Protein AF-A0A2D4KLF6-F1 (afdb_monomer)

Mean predicted aligned error: 5.54 Å

pLDDT: mean 90.22, std 10.59, range [41.59, 98.69]

Nearest PDB structures (foldseek):
  7g80-assembly1_B  TM=9.624E-01  e=1.790E-11  Homo sapiens
  4d0n-assembly1_B  TM=9.812E-01  e=2.988E-11  Homo sapiens
  7g8n-assembly1_B  TM=9.588E-01  e=1.700E-11  Homo sapiens
  4d0o-assembly2_B  TM=9.268E-01  e=1.806E-09  Homo sapiens
  4d0o-assembly1_A  TM=9.300E-01  e=4.784E-09  Homo sapiens

Foldseek 3Di:
DPDPLVVVVVVLVVVLVVLCVVLVDQFLCRQADVVLSVVDDPVQRVVRRVLSVVLNVLSVVLNVLCCLVSPVLVCCCPVVVDDPVLSCLLAPLSVVVNVLSVVLSVVSVVLQVVQDDVPDPGDGGNPDDVVSVCVCCDDPNVVSVCVSVVVRVVSNVVNVVD

Radius of gyration: 19.06 Å; Cα contacts (8 Å, |Δi|>4): 125; chains: 1; bounding box: 41×41×51 Å

Sequence (162 aa):
TLPIPDVQFASLRNELETDAREFAAQSWSLAVEQSYVKQQERDVIKRQDVIYELMRTEMRHVRTLKIMLKVYSQAMREELQFSNSDIHRLFPCVDDLLELHRAFLFQLKERRKESLEEGSECNYIIQNIGDVLVQQFSGKTGNKMKEKYGIYCSSHSDAVSY

Secondary structure (DSSP, 8-state):
---HHHHHHHHHHHHHHHHHHHT-SSSHHHHS-HHHHTTS-HHHHHHHHHHHHHHHHHHHHHHHHHHIIIIIHHHHHHTS---HHHHHHHSTTHHHHHHHHHHHHHHHHHHHHHTBPTT-SS-B-----HHHHHHHHSHHHHHHHHHHHHHHHHTHHHHHT-

InterPro domains:
  IPR000219 Dbl homology domain [PF00621] (50-161)
  IPR000219 Dbl homology domain [PS50010] (46-162)
  IPR035899 Dbl homology (DH) domain superfamily [G3DSA:1.20.900.10] (19-162)
  IPR035899 Dbl homology (DH) domain superfamily [SSF48065] (26-161)
  IPR051632 Rho guanine nucleotide exchange factor [PTHR13944] (7-162)

Structure (mmCIF, N/CA/C/O backbone):
data_AF-A0A2D4KLF6-F1
#
_entry.id   AF-A0A2D4KLF6-F1
#
loop_
_atom_site.group_PDB
_atom_site.id
_atom_site.type_symbol
_atom_site.label_atom_id
_atom_site.label_alt_id
_atom_site.label_comp_id
_atom_site.label_asym_id
_atom_site.label_entity_id
_atom_site.label_seq_id
_atom_site.pdbx_PDB_ins_code
_atom_site.Cartn_x
_atom_site.Cartn_y
_atom_site.Cartn_z
_atom_site.occupancy
_atom_site.B_iso_or_equiv
_atom_site.auth_seq_id
_atom_site.auth_comp_id
_atom_site.auth_asym_id
_atom_site.auth_atom_id
_atom_site.pdbx_PDB_model_num
ATOM 1 N N . THR A 1 1 ? 25.866 26.674 -11.882 1.00 41.59 1 THR A N 1
ATOM 2 C CA . THR A 1 1 ? 24.455 26.356 -11.588 1.00 41.59 1 THR A CA 1
ATOM 3 C C . THR A 1 1 ? 24.455 25.065 -10.802 1.00 41.59 1 THR A C 1
ATOM 5 O O . THR A 1 1 ? 24.997 24.100 -11.324 1.00 41.59 1 THR A O 1
ATOM 8 N N . LEU A 1 2 ? 24.019 25.059 -9.535 1.00 43.91 2 LEU A N 1
ATOM 9 C CA . LEU A 1 2 ? 23.959 23.818 -8.742 1.00 43.91 2 LEU A CA 1
ATOM 10 C C . LEU A 1 2 ? 23.066 22.787 -9.457 1.00 43.91 2 LEU A C 1
ATOM 12 O O . LEU A 1 2 ? 22.093 23.190 -10.102 1.00 43.91 2 LEU A O 1
ATOM 16 N N . PRO A 1 3 ? 23.422 21.496 -9.421 1.00 50.53 3 PRO A N 1
ATOM 17 C CA . PRO A 1 3 ? 22.896 20.520 -10.353 1.00 50.53 3 PRO A CA 1
ATOM 18 C C . PRO A 1 3 ? 21.465 20.146 -9.931 1.00 50.53 3 PRO A C 1
ATOM 20 O O . PRO A 1 3 ? 21.184 19.798 -8.789 1.00 50.53 3 PRO A O 1
ATOM 23 N N . ILE A 1 4 ? 20.542 20.221 -10.887 1.00 54.72 4 ILE A N 1
ATOM 24 C CA . ILE A 1 4 ? 19.117 19.868 -10.766 1.00 54.72 4 ILE A CA 1
ATOM 25 C C . ILE A 1 4 ? 18.847 18.464 -10.145 1.00 54.72 4 ILE A C 1
ATOM 27 O O . ILE A 1 4 ? 17.826 18.338 -9.460 1.00 54.72 4 ILE A O 1
ATOM 31 N N . PRO A 1 5 ? 19.718 17.435 -10.289 1.00 56.72 5 PRO A N 1
ATO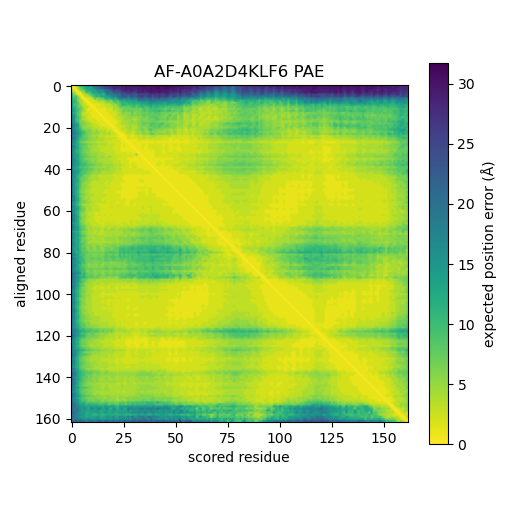M 32 C CA . PRO A 1 5 ? 19.560 16.139 -9.623 1.00 56.72 5 PRO A CA 1
ATOM 33 C C . PRO A 1 5 ? 19.421 16.235 -8.099 1.00 56.72 5 PRO A C 1
ATOM 35 O O . PRO A 1 5 ? 18.529 15.604 -7.534 1.00 56.72 5 PRO A O 1
ATOM 38 N N . ASP A 1 6 ? 20.210 17.078 -7.424 1.00 62.09 6 ASP A N 1
ATOM 39 C CA . ASP A 1 6 ? 20.243 17.136 -5.952 1.00 62.09 6 ASP A CA 1
ATOM 40 C C . ASP A 1 6 ? 18.889 17.535 -5.349 1.00 62.09 6 ASP A C 1
ATOM 42 O O . ASP A 1 6 ? 18.474 17.013 -4.313 1.00 62.09 6 ASP A O 1
ATOM 46 N N . VAL A 1 7 ? 18.154 18.422 -6.027 1.00 67.44 7 VAL A N 1
ATOM 47 C CA . VAL A 1 7 ? 16.828 18.881 -5.587 1.00 67.44 7 VAL A CA 1
ATOM 48 C C . VAL A 1 7 ? 15.775 17.783 -5.763 1.00 67.44 7 VAL A C 1
ATOM 50 O O . VAL A 1 7 ? 14.929 17.590 -4.886 1.00 67.44 7 VAL A O 1
ATOM 53 N N . GLN A 1 8 ? 15.831 17.029 -6.865 1.00 69.31 8 GLN A N 1
ATOM 54 C CA . GLN A 1 8 ? 14.907 15.919 -7.118 1.00 69.31 8 GLN A CA 1
ATOM 55 C C . GLN A 1 8 ? 15.157 14.748 -6.160 1.00 69.31 8 GLN A C 1
ATOM 57 O O . GLN A 1 8 ? 14.204 14.206 -5.592 1.00 69.31 8 GLN A O 1
ATOM 62 N N . PHE A 1 9 ? 16.423 14.414 -5.897 1.00 76.00 9 PHE A N 1
ATOM 63 C CA . PHE A 1 9 ? 16.795 13.405 -4.905 1.00 76.00 9 PHE A CA 1
ATOM 64 C C . PHE A 1 9 ? 16.431 13.830 -3.480 1.00 76.00 9 PHE A C 1
ATOM 66 O O . PHE A 1 9 ? 15.945 13.003 -2.706 1.00 76.00 9 PHE A O 1
ATOM 73 N N . ALA A 1 10 ? 16.600 15.107 -3.125 1.00 79.62 10 ALA A N 1
ATOM 74 C CA . ALA A 1 10 ? 16.168 15.631 -1.830 1.00 79.62 10 ALA A CA 1
ATOM 75 C C . ALA A 1 10 ? 14.640 15.563 -1.663 1.00 79.62 10 ALA A C 1
ATOM 77 O O . ALA A 1 10 ? 14.152 15.140 -0.614 1.00 79.62 10 ALA A O 1
ATOM 78 N N . SER A 1 11 ? 13.882 15.913 -2.707 1.00 83.19 11 SER A N 1
ATOM 79 C CA . SER A 1 11 ? 12.419 15.798 -2.711 1.00 83.19 11 SER A CA 1
ATOM 80 C C . SER A 1 11 ? 11.963 14.345 -2.552 1.00 83.19 11 SER A C 1
ATOM 82 O O . SER A 1 11 ? 11.122 14.058 -1.700 1.00 83.19 11 SER A O 1
ATOM 84 N N . LEU A 1 12 ? 12.571 13.413 -3.294 1.00 84.00 12 LEU A N 1
ATOM 85 C CA . LEU A 1 12 ? 12.290 11.985 -3.163 1.00 84.00 12 LEU A CA 1
ATOM 86 C C . LEU A 1 12 ? 12.637 11.458 -1.770 1.00 84.00 12 LEU A C 1
ATOM 88 O O . LEU A 1 12 ? 11.859 10.711 -1.185 1.00 84.00 12 LEU A O 1
ATOM 92 N N . ARG A 1 13 ? 13.793 11.841 -1.223 1.00 84.50 13 ARG A N 1
ATOM 93 C CA . ARG A 1 13 ? 14.203 11.452 0.129 1.00 84.50 13 ARG A CA 1
ATOM 94 C C . ARG A 1 13 ? 13.165 11.887 1.157 1.00 84.50 13 ARG A C 1
ATOM 96 O O . ARG A 1 13 ? 12.745 11.064 1.961 1.00 84.50 13 ARG A O 1
ATOM 103 N N . ASN A 1 14 ? 12.711 13.136 1.085 1.00 87.06 14 ASN A N 1
ATOM 104 C CA . ASN A 1 14 ? 11.682 13.650 1.984 1.00 87.06 14 ASN A CA 1
ATOM 105 C C . ASN A 1 14 ? 10.347 12.897 1.819 1.00 87.06 14 ASN A C 1
ATOM 107 O O . ASN A 1 14 ? 9.722 12.514 2.807 1.00 87.06 14 ASN A O 1
ATOM 111 N N . GLU A 1 15 ? 9.942 12.604 0.577 1.00 85.62 15 GLU A N 1
ATOM 112 C CA . GLU A 1 15 ? 8.754 11.789 0.283 1.00 85.62 15 GLU A CA 1
ATOM 113 C C . GLU A 1 15 ? 8.859 10.394 0.935 1.00 85.62 15 GLU A C 1
ATOM 115 O O . GLU A 1 15 ? 7.941 9.954 1.626 1.00 85.62 15 GLU A O 1
ATOM 120 N N . LEU A 1 16 ? 10.003 9.717 0.777 1.00 85.25 16 LEU A N 1
ATOM 121 C CA . LEU A 1 16 ? 10.251 8.388 1.346 1.00 85.25 16 LEU A CA 1
ATOM 122 C C . LEU A 1 16 ? 10.353 8.393 2.877 1.00 85.25 16 LEU A C 1
ATOM 124 O O . LEU A 1 16 ? 9.934 7.430 3.521 1.00 85.25 16 LEU A O 1
ATOM 128 N N . GLU A 1 17 ? 10.929 9.441 3.464 1.00 86.00 17 GLU A N 1
ATOM 129 C CA . GLU A 1 17 ? 10.998 9.617 4.916 1.00 86.00 17 GLU A CA 1
ATOM 130 C C . GLU A 1 17 ? 9.620 9.894 5.516 1.00 86.00 17 GLU A C 1
ATOM 132 O O . GLU A 1 17 ? 9.299 9.356 6.574 1.00 86.00 17 GLU A O 1
ATOM 137 N N . THR A 1 18 ? 8.792 10.682 4.831 1.00 85.69 18 THR A N 1
ATOM 138 C CA . THR A 1 18 ? 7.412 10.963 5.246 1.00 85.69 18 THR A CA 1
ATOM 139 C C . THR A 1 18 ? 6.581 9.682 5.257 1.00 85.69 18 THR A C 1
ATOM 141 O O . THR A 1 18 ? 5.995 9.350 6.287 1.00 85.69 18 THR A O 1
ATOM 144 N N . ASP A 1 19 ? 6.618 8.906 4.166 1.00 83.12 19 ASP A N 1
ATOM 145 C CA . ASP A 1 19 ? 5.940 7.605 4.081 1.00 83.12 19 ASP A CA 1
ATOM 146 C C . ASP A 1 19 ? 6.411 6.648 5.199 1.00 83.12 19 ASP A C 1
ATOM 148 O O . ASP A 1 19 ? 5.603 5.957 5.822 1.00 83.12 19 ASP A O 1
ATOM 152 N N . ALA A 1 20 ? 7.715 6.639 5.508 1.00 81.00 20 ALA A N 1
ATOM 153 C CA . ALA A 1 20 ? 8.283 5.798 6.562 1.00 81.00 20 ALA A CA 1
ATOM 154 C C . ALA A 1 20 ? 7.824 6.190 7.974 1.00 81.00 20 ALA A C 1
ATOM 156 O O . ALA A 1 20 ? 7.629 5.311 8.813 1.00 81.00 20 ALA A O 1
ATOM 157 N N . ARG A 1 21 ? 7.659 7.491 8.248 1.00 85.25 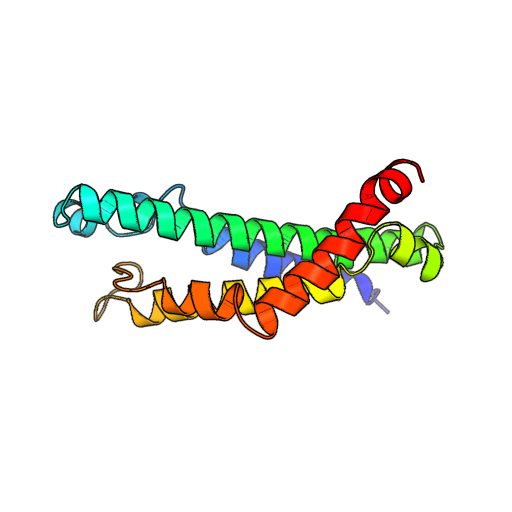21 ARG A N 1
ATOM 158 C CA . ARG A 1 21 ? 7.188 7.989 9.550 1.00 85.25 21 ARG A CA 1
ATOM 159 C C . ARG A 1 21 ? 5.718 7.653 9.782 1.00 85.25 21 ARG A C 1
ATOM 161 O O . ARG A 1 21 ? 5.353 7.291 10.896 1.00 85.25 21 ARG A O 1
ATOM 168 N N . GLU A 1 22 ? 4.893 7.728 8.740 1.00 84.25 22 GLU A N 1
ATOM 169 C CA . GLU A 1 22 ? 3.445 7.517 8.842 1.00 84.25 22 GLU A CA 1
ATOM 170 C C . GLU A 1 22 ? 3.065 6.095 9.299 1.00 84.25 22 GLU A C 1
ATOM 172 O O . GLU A 1 22 ? 2.097 5.925 10.040 1.00 84.25 22 GLU A O 1
ATOM 177 N N . PHE A 1 23 ? 3.853 5.082 8.918 1.00 86.56 23 PHE A N 1
ATOM 178 C CA . PHE A 1 23 ? 3.668 3.685 9.342 1.00 86.56 23 PHE A CA 1
ATOM 179 C C . PHE A 1 23 ? 4.879 3.127 10.103 1.00 86.56 23 PHE A C 1
ATOM 181 O O . PHE A 1 23 ? 5.272 1.974 9.909 1.00 86.56 23 PHE A O 1
ATOM 188 N N . ALA A 1 24 ? 5.487 3.949 10.965 1.00 87.38 24 ALA A N 1
ATOM 189 C CA . ALA A 1 24 ? 6.668 3.562 11.740 1.00 87.38 24 ALA A CA 1
ATOM 190 C C . ALA A 1 24 ? 6.377 2.512 12.831 1.00 87.38 24 ALA A C 1
ATOM 192 O O . ALA A 1 24 ? 7.284 1.786 13.245 1.00 87.38 24 ALA A O 1
ATOM 193 N N . ALA A 1 25 ? 5.133 2.421 13.311 1.00 93.19 25 ALA A N 1
ATOM 194 C CA . ALA A 1 25 ? 4.761 1.470 14.353 1.00 93.19 25 ALA A CA 1
ATOM 195 C C . ALA A 1 25 ? 4.720 0.020 13.831 1.00 93.19 25 ALA A C 1
ATOM 197 O O . ALA A 1 25 ? 4.461 -0.259 12.656 1.00 93.19 25 ALA A O 1
ATOM 198 N N . GLN A 1 26 ? 4.957 -0.941 14.728 1.00 93.50 26 GLN A N 1
ATOM 199 C CA . GLN A 1 26 ? 4.986 -2.369 14.377 1.00 93.50 26 GLN A CA 1
ATOM 200 C C . GLN A 1 26 ? 3.596 -3.012 14.305 1.00 93.50 26 GLN A C 1
ATOM 202 O O . GLN A 1 26 ? 3.436 -4.070 13.695 1.00 93.50 26 GLN A O 1
ATOM 207 N N . SER A 1 27 ? 2.566 -2.357 14.825 1.00 97.12 27 SER A N 1
ATOM 208 C CA . SER A 1 27 ? 1.184 -2.832 14.791 1.00 97.12 27 SER A CA 1
ATOM 209 C C . SER A 1 27 ? 0.222 -1.657 14.963 1.00 97.12 27 SER A C 1
ATOM 211 O O . SER A 1 27 ? 0.647 -0.563 15.343 1.00 97.12 27 SER A O 1
ATOM 213 N N . TRP A 1 28 ? -1.067 -1.885 14.712 1.00 98.12 28 TRP A N 1
ATOM 214 C CA . TRP A 1 28 ? -2.102 -0.896 15.006 1.00 98.12 28 TRP A CA 1
ATOM 215 C C . TRP A 1 28 ? -2.154 -0.604 16.508 1.00 98.12 28 TRP A C 1
ATOM 217 O O . TRP A 1 28 ? -2.165 0.552 16.920 1.00 98.12 28 TRP A O 1
ATOM 227 N N . SER A 1 29 ? -2.066 -1.651 17.330 1.00 97.00 29 SER A N 1
ATOM 228 C CA . SER A 1 29 ? -2.041 -1.562 18.797 1.00 97.00 29 SER A CA 1
ATOM 229 C C . SER A 1 29 ? -0.862 -0.757 19.371 1.00 97.00 29 SER A C 1
ATOM 231 O O . SER A 1 29 ? -0.909 -0.330 20.523 1.00 97.00 29 SER A O 1
ATOM 233 N N . LEU A 1 30 ? 0.193 -0.525 18.584 1.00 96.81 30 LEU A N 1
ATOM 234 C CA . LEU A 1 30 ? 1.313 0.358 18.930 1.00 96.81 30 LEU A CA 1
ATOM 235 C C . LEU A 1 30 ? 1.231 1.735 18.252 1.00 96.81 30 LEU A C 1
ATOM 237 O O . LEU A 1 30 ? 1.998 2.626 18.607 1.00 96.81 30 LEU A O 1
ATOM 241 N N . ALA A 1 31 ? 0.346 1.899 17.267 1.00 96.06 31 ALA A N 1
ATOM 242 C CA . ALA A 1 31 ? 0.139 3.144 16.530 1.00 96.06 31 ALA A CA 1
ATOM 243 C C . ALA A 1 31 ? -0.920 4.055 17.172 1.00 96.06 31 ALA A C 1
ATOM 245 O O . ALA A 1 31 ? -0.897 5.261 16.936 1.00 96.06 31 ALA A O 1
ATOM 246 N N . VAL A 1 32 ? -1.842 3.480 17.950 1.00 97.12 32 VAL A N 1
ATOM 247 C CA . VAL A 1 32 ? -2.904 4.194 18.676 1.00 97.12 32 VAL A CA 1
ATOM 248 C C . VAL A 1 32 ? -2.573 4.317 20.169 1.00 97.12 32 VAL A C 1
ATOM 250 O O . VAL A 1 32 ? -1.621 3.710 20.674 1.00 97.12 32 VAL A O 1
ATOM 253 N N . GLU A 1 33 ? -3.367 5.085 20.912 1.00 97.75 33 GLU A N 1
ATOM 254 C CA . GLU A 1 33 ? -3.171 5.253 22.352 1.00 97.75 33 GLU A CA 1
ATOM 255 C C . GLU A 1 33 ? -3.391 3.946 23.129 1.00 97.75 33 GLU A C 1
ATOM 257 O O . GLU A 1 33 ? -4.371 3.225 22.943 1.00 97.75 33 GLU A O 1
ATOM 262 N N . GLN A 1 34 ? -2.518 3.660 24.098 1.00 97.31 34 GLN A N 1
ATOM 263 C CA . GLN A 1 34 ? -2.606 2.430 24.897 1.00 97.31 34 GLN A CA 1
ATOM 264 C C . GLN A 1 34 ? -3.882 2.356 25.752 1.00 97.31 34 GLN A C 1
ATOM 266 O O . GLN A 1 34 ? -4.386 1.267 26.027 1.00 97.31 34 GLN A O 1
ATOM 271 N N . SER A 1 35 ? -4.419 3.500 26.186 1.00 97.00 35 SER A N 1
ATOM 272 C CA . SER A 1 35 ? -5.725 3.589 26.856 1.00 97.00 35 SER A CA 1
ATOM 273 C C . SER A 1 35 ? -6.872 3.200 25.925 1.00 97.00 35 SER A C 1
ATOM 275 O O . SER A 1 35 ? -7.834 2.594 26.392 1.00 97.00 35 SER A O 1
ATOM 277 N N . TYR A 1 36 ? -6.760 3.519 24.635 1.00 97.81 36 TYR A N 1
ATOM 278 C CA . TYR A 1 36 ? -7.748 3.195 23.614 1.00 97.81 36 TYR A CA 1
ATOM 279 C C . TYR A 1 36 ? -7.718 1.701 23.268 1.00 97.81 36 TYR A C 1
ATOM 281 O O . TYR A 1 36 ? -8.767 1.062 23.255 1.00 97.81 36 TYR A O 1
ATOM 289 N N . VAL A 1 37 ? -6.527 1.099 23.114 1.00 97.38 37 VAL A N 1
ATOM 290 C CA . VAL A 1 37 ? -6.377 -0.356 22.883 1.00 97.38 37 VAL A CA 1
ATOM 291 C C . VAL A 1 37 ? -7.041 -1.179 23.985 1.00 97.38 37 VAL A C 1
ATOM 293 O O . VAL A 1 37 ? -7.730 -2.152 23.698 1.00 97.38 37 VAL A O 1
ATOM 296 N N . LYS A 1 38 ? -6.868 -0.783 25.253 1.00 97.19 38 LYS A N 1
ATOM 297 C CA . LYS A 1 38 ? -7.431 -1.499 26.413 1.00 97.19 38 LYS A CA 1
ATOM 298 C C . LYS A 1 38 ? -8.962 -1.532 26.443 1.00 97.19 38 LYS A C 1
ATOM 300 O O . LYS A 1 38 ? -9.517 -2.336 27.184 1.00 97.19 38 LYS A O 1
ATOM 305 N N . GLN A 1 39 ? -9.623 -0.662 25.682 1.00 97.19 39 GLN A N 1
ATOM 306 C CA . GLN A 1 39 ? -11.083 -0.616 25.572 1.00 97.19 39 GLN A CA 1
ATOM 307 C C . GLN A 1 39 ? -11.616 -1.553 24.482 1.00 97.19 39 GLN A C 1
ATOM 309 O O . GLN A 1 39 ? -12.820 -1.778 24.417 1.00 97.19 39 GLN A O 1
ATOM 314 N N . GLN A 1 40 ? -10.742 -2.100 23.632 1.00 97.88 40 GLN A N 1
ATOM 315 C CA . GLN A 1 40 ? -11.140 -2.923 22.496 1.00 97.88 40 GLN A CA 1
ATOM 316 C C . GLN A 1 40 ? -11.134 -4.413 22.833 1.00 97.88 40 GLN A C 1
ATOM 318 O O . GLN A 1 40 ? -10.295 -4.912 23.586 1.00 97.88 40 GLN A O 1
ATOM 323 N N . GLU A 1 41 ? -12.040 -5.152 22.199 1.00 98.12 41 GLU A N 1
ATOM 324 C CA . GLU A 1 41 ? -12.031 -6.609 22.254 1.00 98.12 41 GLU A CA 1
ATOM 325 C C . GLU A 1 41 ? -10.818 -7.191 21.516 1.00 98.12 41 GLU A C 1
ATOM 327 O O . GLU A 1 41 ? -10.322 -6.639 20.530 1.00 98.12 41 GLU A O 1
ATOM 332 N N . ARG A 1 42 ? -10.361 -8.368 21.956 1.00 97.62 42 ARG A N 1
ATOM 333 C CA . ARG A 1 42 ? -9.179 -9.038 21.390 1.00 97.62 42 ARG A CA 1
ATOM 334 C C . ARG A 1 42 ? -9.285 -9.259 19.876 1.00 97.62 42 ARG A C 1
ATOM 336 O O . ARG A 1 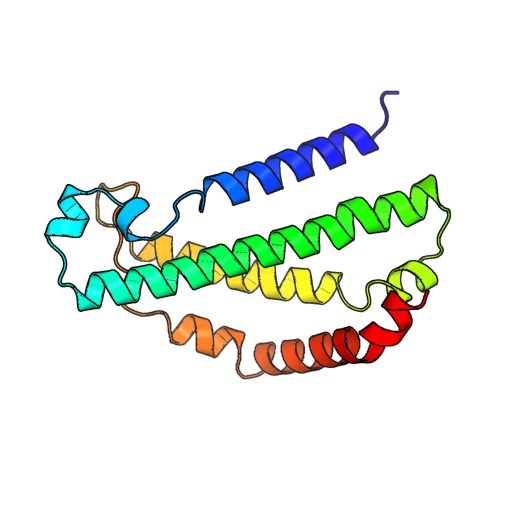42 ? -8.291 -9.094 19.168 1.00 97.62 42 ARG A O 1
ATOM 343 N N . ASP A 1 43 ? -10.468 -9.620 19.385 1.00 98.12 43 ASP A N 1
ATOM 344 C CA . ASP A 1 43 ? -10.690 -9.877 17.959 1.00 98.12 43 ASP A CA 1
ATOM 345 C C . ASP A 1 43 ? -10.682 -8.587 17.131 1.00 98.12 43 ASP A C 1
ATOM 347 O O . ASP A 1 43 ? -10.178 -8.584 16.004 1.00 98.12 43 ASP A O 1
ATOM 351 N N . VAL A 1 44 ? -11.136 -7.468 17.708 1.00 98.25 44 VAL A N 1
ATOM 352 C CA . VAL A 1 44 ? -11.033 -6.138 17.090 1.00 98.25 44 VAL A CA 1
ATOM 353 C C . VAL A 1 44 ? -9.569 -5.734 16.962 1.00 98.25 44 VAL A C 1
ATOM 355 O O . VAL A 1 44 ? -9.139 -5.390 15.862 1.00 98.25 44 VAL A O 1
ATOM 358 N N . ILE A 1 45 ? -8.786 -5.854 18.041 1.00 98.44 45 ILE A N 1
ATOM 359 C CA . ILE A 1 45 ? -7.346 -5.543 18.033 1.00 98.44 45 ILE A CA 1
ATOM 360 C C . ILE A 1 45 ? -6.638 -6.356 16.948 1.00 98.44 45 ILE A C 1
ATOM 362 O O . ILE A 1 45 ? -5.951 -5.796 16.097 1.00 98.44 45 ILE A O 1
ATOM 366 N N . LYS A 1 46 ? -6.866 -7.676 16.921 1.00 98.44 46 LYS A N 1
ATOM 367 C CA . LYS A 1 46 ? -6.256 -8.566 15.927 1.00 98.44 46 LYS A CA 1
ATOM 368 C C . LYS A 1 46 ? -6.633 -8.169 14.500 1.00 98.44 46 LYS A C 1
ATOM 370 O O . LYS A 1 46 ? -5.780 -8.176 13.616 1.00 98.44 46 LYS A O 1
ATOM 375 N N . ARG A 1 47 ? -7.899 -7.819 14.259 1.00 98.56 47 ARG A N 1
ATOM 376 C CA . ARG A 1 47 ? -8.360 -7.383 12.937 1.00 98.56 47 ARG A CA 1
ATOM 377 C C . ARG A 1 47 ? -7.708 -6.065 12.515 1.00 98.56 47 ARG A C 1
ATOM 379 O O . ARG A 1 47 ? -7.291 -5.955 11.365 1.00 98.56 47 ARG A O 1
ATOM 386 N N . GLN A 1 48 ? -7.597 -5.091 13.417 1.00 98.69 48 GLN A N 1
ATOM 387 C CA . GLN A 1 48 ? -6.932 -3.823 13.113 1.00 98.69 48 GLN A CA 1
ATOM 388 C C . GLN A 1 48 ? -5.427 -4.004 12.881 1.00 98.69 48 GLN A C 1
ATOM 390 O O . GLN A 1 48 ? -4.891 -3.406 11.952 1.00 98.69 48 GLN A O 1
ATOM 395 N N . ASP A 1 49 ? -4.759 -4.882 13.636 1.00 98.38 49 ASP A N 1
ATOM 396 C CA . ASP A 1 49 ? -3.340 -5.196 13.424 1.00 98.38 49 ASP A CA 1
ATOM 397 C C . ASP A 1 49 ? -3.086 -5.780 12.021 1.00 98.38 49 ASP A C 1
ATOM 399 O O . ASP A 1 49 ? -2.136 -5.369 11.354 1.00 98.38 49 ASP A O 1
ATOM 403 N N . VAL A 1 50 ? -3.966 -6.661 11.527 1.00 98.50 50 VAL A N 1
ATOM 404 C CA . VAL A 1 50 ? -3.876 -7.218 10.161 1.00 98.50 50 VAL A CA 1
ATOM 405 C C . VAL A 1 50 ? -4.126 -6.149 9.090 1.00 98.50 50 VAL A C 1
ATOM 407 O O . VAL A 1 50 ? -3.403 -6.090 8.096 1.00 98.50 50 VAL A O 1
ATOM 410 N N . ILE A 1 51 ? -5.127 -5.280 9.275 1.00 98.56 51 ILE A N 1
ATOM 411 C CA . ILE A 1 51 ? -5.390 -4.176 8.334 1.00 98.56 51 ILE A CA 1
ATOM 412 C C . ILE A 1 51 ? -4.196 -3.214 8.301 1.00 98.56 51 ILE A C 1
ATOM 414 O O . ILE A 1 51 ? -3.762 -2.795 7.230 1.00 98.56 51 ILE A O 1
ATOM 418 N N . TYR A 1 52 ? -3.618 -2.899 9.456 1.00 98.12 52 TYR A N 1
ATOM 419 C CA . TYR A 1 52 ? -2.443 -2.041 9.543 1.00 98.12 52 TYR A CA 1
ATOM 420 C C . TYR A 1 52 ? -1.215 -2.664 8.878 1.00 98.12 52 TYR A C 1
ATOM 422 O O . TYR A 1 52 ? -0.462 -1.969 8.195 1.00 98.12 52 TYR A O 1
ATOM 430 N N . GLU A 1 53 ? -1.022 -3.977 9.021 1.00 98.06 53 GLU A N 1
ATOM 431 C CA . GLU A 1 53 ? 0.030 -4.698 8.310 1.00 98.06 53 GLU A CA 1
ATOM 432 C C . GLU A 1 53 ? -0.137 -4.599 6.789 1.00 98.06 53 GLU A C 1
ATOM 434 O O . GLU A 1 53 ? 0.843 -4.314 6.098 1.00 98.06 53 GLU A O 1
ATOM 439 N N . LEU A 1 54 ? -1.358 -4.740 6.263 1.00 98.06 54 LEU A N 1
ATOM 440 C CA . LEU A 1 54 ? -1.647 -4.503 4.844 1.00 98.06 54 LEU A CA 1
ATOM 441 C C . LEU A 1 54 ? -1.232 -3.085 4.414 1.00 98.06 54 LEU A C 1
ATOM 443 O O . LEU A 1 54 ? -0.504 -2.926 3.439 1.00 98.06 54 LEU A O 1
ATOM 447 N N . MET A 1 55 ? -1.636 -2.050 5.155 1.00 97.38 55 MET A N 1
ATOM 448 C CA . MET A 1 55 ? -1.294 -0.658 4.818 1.00 97.38 55 MET A CA 1
ATOM 449 C C . MET A 1 55 ? 0.219 -0.411 4.844 1.00 97.38 55 MET A C 1
ATOM 451 O O . MET A 1 55 ? 0.778 0.224 3.948 1.00 97.38 55 MET A O 1
ATOM 455 N N . ARG A 1 56 ? 0.900 -0.944 5.862 1.00 96.00 56 ARG A N 1
ATOM 456 C CA . ARG A 1 56 ? 2.346 -0.792 6.032 1.00 96.00 56 ARG A CA 1
ATOM 457 C C . ARG A 1 56 ? 3.131 -1.541 4.957 1.00 96.00 56 ARG A C 1
ATOM 459 O O . ARG A 1 56 ? 4.124 -1.018 4.449 1.00 96.00 56 ARG A O 1
ATOM 466 N N . THR A 1 57 ? 2.717 -2.759 4.617 1.00 96.56 57 THR A N 1
ATOM 467 C CA . THR A 1 57 ? 3.364 -3.556 3.563 1.00 96.56 57 THR A CA 1
ATOM 468 C C . THR A 1 57 ? 3.154 -2.934 2.188 1.00 96.56 57 THR A C 1
ATOM 470 O O . THR A 1 57 ? 4.114 -2.845 1.423 1.00 96.56 57 THR A O 1
ATOM 473 N N . GLU A 1 58 ? 1.969 -2.391 1.917 1.00 97.44 58 GLU A N 1
ATOM 474 C CA . GLU A 1 58 ? 1.683 -1.651 0.690 1.00 97.44 58 GLU A CA 1
ATOM 475 C C . GLU A 1 58 ? 2.521 -0.365 0.583 1.00 97.44 58 GLU A C 1
ATOM 477 O O . GLU A 1 58 ? 3.140 -0.107 -0.450 1.00 97.44 58 GLU A O 1
ATOM 482 N N . MET A 1 59 ? 2.645 0.408 1.670 1.00 95.62 59 MET A N 1
ATOM 483 C CA . MET A 1 59 ? 3.543 1.572 1.716 1.00 95.62 59 MET A CA 1
ATOM 484 C C . MET A 1 59 ? 4.990 1.176 1.411 1.00 95.62 59 MET A C 1
ATOM 486 O O . MET A 1 59 ? 5.660 1.818 0.595 1.00 95.62 59 MET A O 1
ATOM 490 N N . ARG A 1 60 ? 5.470 0.085 2.022 1.00 94.56 60 ARG A N 1
ATOM 491 C CA . ARG A 1 60 ? 6.815 -0.438 1.762 1.00 94.56 60 ARG A CA 1
ATOM 492 C C . ARG A 1 60 ? 6.988 -0.828 0.294 1.00 94.56 60 ARG A C 1
ATOM 494 O O . ARG A 1 60 ? 8.042 -0.551 -0.274 1.00 94.56 60 ARG A O 1
ATOM 501 N N . HIS A 1 61 ? 5.977 -1.435 -0.319 1.00 95.62 61 HIS A N 1
ATOM 502 C CA . HIS A 1 61 ? 6.001 -1.818 -1.730 1.00 95.62 61 HIS A CA 1
ATOM 503 C C . HIS A 1 61 ? 6.047 -0.599 -2.660 1.00 95.62 61 HIS A C 1
ATOM 505 O O . HIS A 1 61 ? 6.931 -0.510 -3.512 1.00 95.62 61 HIS A O 1
ATOM 511 N N . VAL A 1 62 ? 5.205 0.412 -2.419 1.00 95.56 62 VAL A N 1
ATOM 512 C CA . VAL A 1 62 ? 5.256 1.702 -3.133 1.00 95.56 62 VAL A CA 1
ATOM 513 C C . VAL A 1 62 ? 6.638 2.347 -3.010 1.00 95.56 62 VAL A C 1
ATOM 515 O O . VAL A 1 62 ? 7.184 2.840 -3.999 1.00 95.56 62 VAL A O 1
ATOM 518 N N . ARG A 1 63 ? 7.243 2.323 -1.817 1.00 93.75 63 ARG A N 1
ATOM 519 C CA . ARG A 1 63 ? 8.609 2.818 -1.601 1.00 93.75 63 ARG A CA 1
ATOM 520 C C . ARG A 1 63 ? 9.636 2.055 -2.437 1.00 93.75 63 ARG A C 1
ATOM 522 O O . ARG A 1 63 ? 10.485 2.695 -3.055 1.00 93.75 63 ARG A O 1
ATOM 529 N N . THR A 1 64 ? 9.563 0.727 -2.482 1.00 93.94 64 THR A N 1
ATOM 530 C CA . THR A 1 64 ? 10.447 -0.092 -3.325 1.00 93.94 64 THR A CA 1
ATOM 531 C C . THR A 1 64 ? 10.326 0.305 -4.797 1.00 93.94 64 THR A C 1
ATOM 533 O O . THR A 1 64 ? 11.340 0.591 -5.431 1.00 93.94 64 THR A O 1
ATOM 536 N N . LEU A 1 65 ? 9.100 0.428 -5.315 1.00 93.94 65 LEU A N 1
ATOM 537 C CA . LEU A 1 65 ? 8.847 0.840 -6.701 1.00 93.94 65 LEU A CA 1
ATOM 538 C C . LEU A 1 65 ? 9.378 2.255 -6.997 1.00 93.94 65 LEU A C 1
ATOM 540 O O . LEU A 1 65 ? 10.010 2.474 -8.029 1.00 93.94 65 LEU A O 1
ATOM 544 N N . LYS A 1 66 ? 9.204 3.210 -6.070 1.00 92.62 66 LYS A N 1
ATOM 545 C CA . LYS A 1 66 ? 9.784 4.562 -6.185 1.00 92.62 66 LYS A CA 1
ATOM 546 C C . LYS A 1 66 ? 11.311 4.526 -6.275 1.00 92.62 66 LYS A C 1
ATOM 548 O O . LYS A 1 66 ? 11.873 5.283 -7.058 1.00 92.62 66 LYS A O 1
ATOM 553 N N . ILE A 1 67 ? 11.978 3.681 -5.486 1.00 90.94 67 ILE A N 1
ATOM 554 C CA . ILE A 1 67 ? 13.443 3.543 -5.507 1.00 90.94 67 ILE A CA 1
ATOM 555 C C . ILE A 1 67 ? 13.905 2.934 -6.837 1.00 90.94 67 ILE A C 1
ATOM 557 O O . ILE A 1 67 ? 14.814 3.475 -7.464 1.00 90.94 67 ILE A O 1
ATOM 561 N N . MET A 1 68 ? 13.251 1.864 -7.299 1.00 90.50 68 MET A N 1
ATOM 562 C CA . MET A 1 68 ? 13.523 1.255 -8.609 1.00 90.50 68 MET A CA 1
ATOM 563 C C . MET A 1 68 ? 13.444 2.278 -9.738 1.00 90.50 68 MET A C 1
ATOM 565 O O . MET A 1 68 ? 14.373 2.407 -10.535 1.00 90.50 68 MET A O 1
ATOM 569 N N . LEU A 1 69 ? 12.370 3.062 -9.758 1.00 87.00 69 LEU A N 1
ATOM 570 C CA . LEU A 1 69 ? 12.145 4.022 -10.821 1.00 87.00 69 LEU A CA 1
ATOM 571 C C . LEU A 1 69 ? 13.024 5.270 -10.693 1.00 87.00 69 LEU A C 1
ATOM 573 O O . LEU A 1 69 ? 13.689 5.657 -11.642 1.00 87.00 69 LEU A O 1
ATOM 577 N N . LYS A 1 70 ? 13.037 5.939 -9.543 1.00 86.31 70 LYS A N 1
ATOM 578 C CA . LYS A 1 70 ? 13.651 7.271 -9.433 1.00 86.31 70 LYS A CA 1
ATOM 579 C C . LYS A 1 70 ? 15.125 7.239 -9.042 1.00 86.31 70 LYS A C 1
ATOM 581 O O . LYS A 1 70 ? 15.820 8.208 -9.296 1.00 86.31 70 LYS A O 1
ATOM 586 N N . VAL A 1 71 ? 15.604 6.164 -8.414 1.00 87.69 71 VAL A N 1
ATOM 587 C CA . VAL A 1 71 ? 17.020 6.046 -8.032 1.00 87.69 71 VAL A CA 1
ATOM 588 C C . VAL A 1 71 ? 17.752 5.171 -9.036 1.00 87.69 71 VAL A C 1
ATOM 590 O O . VAL A 1 71 ? 18.653 5.652 -9.716 1.00 87.69 71 VAL A O 1
ATOM 593 N N . TYR A 1 72 ? 17.338 3.910 -9.188 1.00 87.44 72 TYR A N 1
ATOM 594 C CA . TYR A 1 72 ? 18.067 2.977 -10.048 1.00 87.44 72 TYR A CA 1
ATOM 595 C C . TYR A 1 72 ? 17.926 3.314 -11.532 1.00 87.44 72 TYR A C 1
ATOM 597 O O . TYR A 1 72 ? 18.943 3.405 -12.214 1.00 87.44 72 TYR A O 1
ATOM 605 N N . SER A 1 73 ? 16.713 3.569 -12.039 1.00 86.62 73 SER A N 1
ATOM 606 C CA . SER A 1 73 ? 16.557 3.896 -13.466 1.00 86.62 73 SER A CA 1
ATOM 607 C C . SER A 1 73 ? 17.247 5.211 -13.853 1.00 86.62 73 SER A C 1
ATOM 609 O O . SER A 1 73 ? 17.799 5.320 -14.948 1.00 86.62 73 SER A O 1
ATOM 611 N N . GLN A 1 74 ? 17.268 6.193 -12.943 1.00 84.94 74 GLN A N 1
ATOM 612 C CA . GLN A 1 74 ? 17.960 7.459 -13.167 1.00 84.94 74 GLN A CA 1
ATOM 613 C C . GLN A 1 74 ? 19.478 7.261 -13.207 1.00 84.94 74 GLN A C 1
ATOM 615 O O . GLN A 1 74 ? 20.101 7.669 -14.182 1.00 84.94 74 GLN A O 1
ATOM 620 N N . ALA A 1 75 ? 20.056 6.567 -12.221 1.00 86.50 75 ALA A N 1
ATOM 621 C CA . ALA A 1 75 ? 21.487 6.262 -12.204 1.00 86.50 75 ALA A CA 1
ATOM 622 C C . ALA A 1 75 ? 21.912 5.428 -13.427 1.00 86.50 75 ALA A C 1
ATOM 624 O O . ALA A 1 75 ? 22.924 5.717 -14.058 1.00 86.50 75 ALA A O 1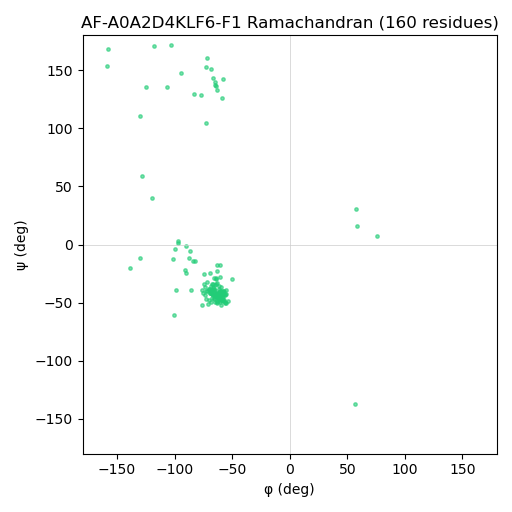
ATOM 625 N N . MET A 1 76 ? 21.106 4.444 -13.842 1.00 88.12 76 MET A N 1
ATOM 626 C CA . MET A 1 76 ? 21.374 3.664 -15.057 1.00 88.12 76 MET A CA 1
ATOM 627 C C . MET A 1 76 ? 21.401 4.540 -16.315 1.00 88.12 76 MET A C 1
ATOM 629 O O . MET A 1 76 ? 22.256 4.349 -17.178 1.00 88.12 76 MET A O 1
ATOM 633 N N . ARG A 1 77 ? 20.501 5.524 -16.418 1.00 86.25 77 ARG A N 1
ATOM 634 C CA . ARG A 1 77 ? 20.459 6.446 -17.558 1.00 86.25 77 ARG A CA 1
ATOM 635 C C . ARG A 1 77 ? 21.616 7.446 -17.538 1.00 86.25 77 ARG A C 1
ATOM 637 O O . ARG A 1 77 ? 22.242 7.673 -18.567 1.00 86.25 77 ARG A O 1
ATOM 644 N N . GLU A 1 78 ? 21.870 8.065 -16.390 1.00 86.50 78 GLU A N 1
ATOM 645 C CA . GLU A 1 78 ? 22.786 9.205 -16.265 1.00 86.50 78 GLU A CA 1
ATOM 646 C C . GLU A 1 78 ? 24.247 8.770 -16.084 1.00 86.50 78 GLU A C 1
ATOM 648 O O . GLU A 1 78 ? 25.140 9.360 -16.690 1.00 86.50 78 GLU A O 1
ATOM 653 N N . GLU A 1 79 ? 24.500 7.713 -15.310 1.00 88.25 79 GLU A N 1
ATOM 654 C CA . GLU A 1 79 ? 25.854 7.255 -14.971 1.00 88.25 79 GLU A CA 1
ATOM 655 C C . GLU A 1 79 ? 26.314 6.092 -15.854 1.00 88.25 79 GLU A C 1
ATOM 657 O O . GLU A 1 79 ? 27.471 6.053 -16.270 1.00 88.25 79 GLU A O 1
ATOM 662 N N . LEU A 1 80 ? 25.412 5.160 -16.177 1.00 87.50 80 LEU A N 1
ATOM 663 C CA . LEU A 1 80 ? 25.745 3.951 -16.945 1.00 87.50 80 LEU A CA 1
ATOM 664 C C . LEU A 1 80 ? 25.381 4.046 -18.433 1.00 87.50 80 LEU A C 1
ATOM 666 O O . LEU A 1 80 ? 25.701 3.134 -19.191 1.00 87.50 80 LEU A O 1
ATOM 670 N N . GLN A 1 81 ? 24.745 5.145 -18.857 1.00 89.88 81 GLN A N 1
ATOM 671 C CA . GLN A 1 81 ? 24.352 5.410 -20.249 1.00 89.88 81 GLN A CA 1
ATOM 672 C C . GLN A 1 81 ? 23.429 4.332 -20.848 1.00 89.88 81 GLN A C 1
ATOM 674 O O . GLN A 1 81 ? 23.447 4.083 -22.055 1.00 89.88 81 GLN A O 1
ATOM 679 N N . PHE A 1 82 ? 22.606 3.689 -20.014 1.00 86.94 82 PHE A N 1
ATOM 680 C CA . PHE A 1 82 ? 21.622 2.711 -20.474 1.00 86.94 82 PHE A CA 1
ATOM 681 C C . PHE A 1 82 ? 20.566 3.389 -21.343 1.00 86.94 82 PHE A C 1
ATOM 683 O O . PHE A 1 82 ? 20.069 4.478 -21.032 1.00 86.94 82 PHE A O 1
ATOM 690 N N . SER A 1 83 ? 20.168 2.710 -22.417 1.00 90.25 83 SER A N 1
ATOM 691 C CA . SER A 1 83 ? 19.048 3.159 -23.233 1.00 90.25 83 SER A CA 1
ATOM 692 C C . SER A 1 83 ? 17.722 2.956 -22.491 1.00 90.25 83 SER A C 1
ATOM 694 O O . SER A 1 83 ? 17.598 2.136 -21.579 1.00 90.25 83 SER A O 1
ATOM 696 N N . ASN A 1 84 ? 16.672 3.663 -22.920 1.00 84.25 84 ASN A N 1
ATOM 697 C CA . ASN A 1 84 ? 15.333 3.436 -22.368 1.00 84.25 84 ASN A CA 1
ATOM 698 C C . ASN A 1 84 ? 14.840 1.996 -22.607 1.00 84.25 84 ASN A C 1
ATOM 700 O O . ASN A 1 84 ? 14.072 1.486 -21.795 1.00 84.25 84 ASN A O 1
ATOM 704 N N . SER A 1 85 ? 15.293 1.328 -23.675 1.00 86.50 85 SER A N 1
ATOM 705 C CA . SER A 1 85 ? 15.002 -0.091 -23.907 1.00 86.50 85 SER A CA 1
ATOM 706 C C . SER A 1 85 ? 15.679 -1.006 -22.890 1.00 86.50 85 SER A C 1
ATOM 708 O O . SER A 1 85 ? 15.039 -1.950 -22.433 1.00 86.50 85 SER A O 1
ATOM 710 N N . ASP A 1 86 ? 16.918 -0.713 -22.486 1.00 86.44 86 ASP A N 1
ATOM 711 C CA . ASP A 1 86 ? 17.634 -1.517 -21.483 1.00 86.44 86 ASP A CA 1
ATOM 712 C C . ASP A 1 86 ? 16.967 -1.376 -20.111 1.00 86.44 86 ASP A C 1
ATOM 714 O O . ASP A 1 86 ? 16.706 -2.361 -19.424 1.00 86.44 86 ASP A O 1
ATOM 718 N N . ILE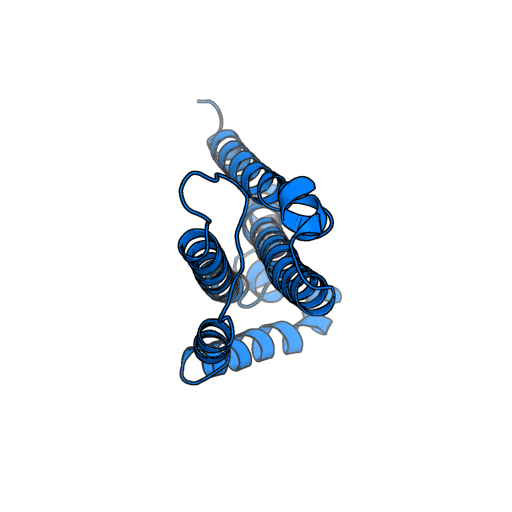 A 1 87 ? 16.584 -0.147 -19.752 1.00 85.50 87 ILE A N 1
ATOM 719 C CA . ILE A 1 87 ? 15.838 0.135 -18.520 1.00 85.50 87 ILE A CA 1
ATOM 720 C C . ILE A 1 87 ? 14.474 -0.565 -18.534 1.00 85.50 87 ILE A C 1
ATOM 722 O O . ILE A 1 87 ? 14.097 -1.181 -17.541 1.00 85.50 87 ILE A O 1
ATOM 726 N N . HIS A 1 88 ? 13.735 -0.513 -19.647 1.00 85.31 88 HIS A N 1
ATOM 727 C CA . HIS A 1 88 ? 12.442 -1.193 -19.761 1.00 85.31 88 HIS A CA 1
ATOM 728 C C . HIS A 1 88 ? 12.581 -2.721 -19.718 1.00 85.31 88 HIS A C 1
ATOM 730 O O . HIS A 1 88 ? 11.670 -3.409 -19.267 1.00 85.31 88 HIS A O 1
ATOM 736 N N . ARG A 1 89 ? 13.714 -3.270 -20.167 1.00 84.62 89 ARG A N 1
ATOM 737 C CA . ARG A 1 89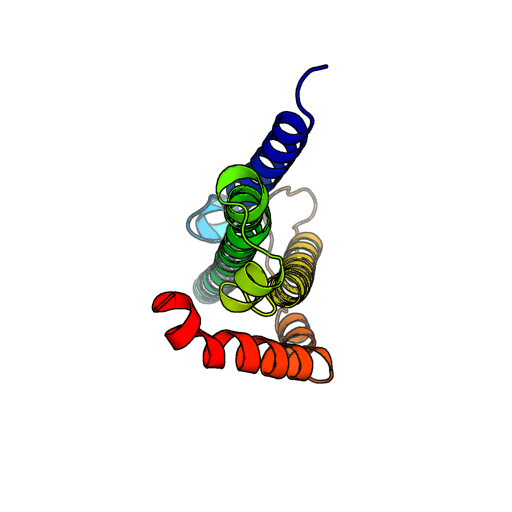 ? 14.006 -4.703 -20.056 1.00 84.62 89 ARG A CA 1
ATOM 738 C C . ARG A 1 89 ? 14.269 -5.122 -18.608 1.00 84.62 89 ARG A C 1
ATOM 740 O O . ARG A 1 89 ? 13.824 -6.192 -18.210 1.00 84.62 89 ARG A O 1
ATOM 747 N N . LEU A 1 90 ? 14.948 -4.280 -17.828 1.00 84.12 90 LEU A N 1
ATOM 748 C CA . LEU A 1 90 ? 15.216 -4.525 -16.407 1.00 84.12 90 LEU A CA 1
ATOM 749 C C . LEU A 1 90 ? 13.992 -4.285 -15.514 1.00 84.12 90 LEU A C 1
ATOM 751 O O . LEU A 1 90 ? 13.745 -5.035 -14.571 1.00 84.12 90 LEU A O 1
ATOM 755 N N . PHE A 1 91 ? 13.219 -3.241 -15.812 1.00 86.56 91 PHE A N 1
ATOM 756 C CA . PHE A 1 91 ? 12.091 -2.770 -15.006 1.00 86.56 91 PHE A CA 1
ATOM 757 C C . PHE A 1 91 ? 10.810 -2.609 -15.841 1.00 86.56 91 PHE A C 1
ATOM 759 O O . PHE A 1 91 ? 10.245 -1.512 -15.917 1.00 86.56 91 PHE A O 1
ATOM 766 N N . PRO A 1 92 ? 10.320 -3.684 -16.477 1.00 86.25 92 PRO A N 1
ATOM 767 C CA . PRO A 1 92 ? 9.145 -3.605 -17.337 1.00 86.25 92 PRO A CA 1
ATOM 768 C C . PRO A 1 92 ? 7.917 -3.185 -16.530 1.00 86.25 92 PRO A C 1
ATOM 770 O O . PRO A 1 92 ? 7.658 -3.729 -15.467 1.00 86.25 92 PRO A O 1
ATOM 773 N N . CYS A 1 93 ? 7.133 -2.227 -17.023 1.00 87.06 93 CYS A N 1
ATOM 774 C CA . CYS A 1 93 ? 5.884 -1.782 -16.383 1.00 87.06 93 CYS A CA 1
ATOM 775 C C . CYS A 1 93 ? 6.002 -1.240 -14.938 1.00 87.06 93 CYS A C 1
ATOM 777 O O . CYS A 1 93 ? 4.976 -1.106 -14.268 1.00 87.06 93 CYS A O 1
ATOM 779 N N . VAL A 1 94 ? 7.196 -0.895 -14.435 1.00 87.56 94 VAL A N 1
ATOM 780 C CA . VAL A 1 94 ? 7.349 -0.356 -13.066 1.00 87.56 94 VAL A CA 1
ATOM 781 C C . VAL A 1 94 ? 6.554 0.937 -12.854 1.00 87.56 94 VAL A C 1
ATOM 783 O O . VAL A 1 94 ? 5.976 1.109 -11.783 1.00 87.56 94 VAL A O 1
ATOM 786 N N . ASP A 1 95 ? 6.460 1.808 -13.861 1.00 90.44 95 ASP A N 1
ATOM 787 C CA . ASP A 1 95 ? 5.639 3.026 -13.801 1.00 90.44 95 ASP A CA 1
ATOM 788 C C . ASP A 1 95 ? 4.148 2.719 -13.592 1.00 90.44 95 ASP A C 1
ATOM 790 O O . ASP A 1 95 ? 3.509 3.285 -12.703 1.00 90.44 95 ASP A O 1
ATOM 794 N N . ASP A 1 96 ? 3.603 1.779 -14.373 1.00 93.44 96 ASP A N 1
ATOM 795 C CA . ASP A 1 96 ? 2.206 1.342 -14.271 1.00 93.44 96 ASP A CA 1
ATOM 796 C C . ASP A 1 96 ? 1.913 0.697 -12.911 1.00 93.44 96 ASP A C 1
ATOM 798 O O . ASP A 1 96 ? 0.869 0.948 -12.304 1.00 93.44 96 ASP A O 1
ATOM 802 N N . LEU A 1 97 ? 2.828 -0.151 -12.429 1.00 94.94 97 LEU A N 1
ATOM 803 C CA . LEU A 1 97 ? 2.706 -0.784 -11.118 1.00 94.94 97 LEU A CA 1
ATOM 804 C C . LEU A 1 97 ? 2.754 0.268 -10.009 1.00 94.94 97 LEU A C 1
ATOM 806 O O . LEU A 1 97 ? 1.924 0.243 -9.102 1.00 94.94 97 LEU A O 1
ATOM 810 N N . LEU A 1 98 ? 3.669 1.235 -10.099 1.00 95.00 98 LEU A N 1
ATOM 811 C CA . LEU A 1 98 ? 3.749 2.324 -9.134 1.00 95.00 98 LEU A CA 1
ATOM 812 C C . LEU A 1 98 ? 2.455 3.146 -9.106 1.00 95.00 98 LEU A C 1
ATOM 814 O O . LEU A 1 98 ? 1.989 3.488 -8.022 1.00 95.00 98 LEU A O 1
ATOM 818 N N . GLU A 1 99 ? 1.857 3.447 -10.258 1.00 96.12 99 GLU A N 1
ATOM 819 C CA . GLU A 1 99 ? 0.572 4.151 -10.332 1.00 96.12 99 GLU A CA 1
ATOM 820 C C . GLU A 1 99 ? -0.546 3.365 -9.625 1.00 96.12 99 GLU A C 1
ATOM 822 O O . GLU A 1 99 ? -1.243 3.914 -8.767 1.00 96.12 99 GLU A O 1
ATOM 827 N N . LEU A 1 100 ? -0.678 2.070 -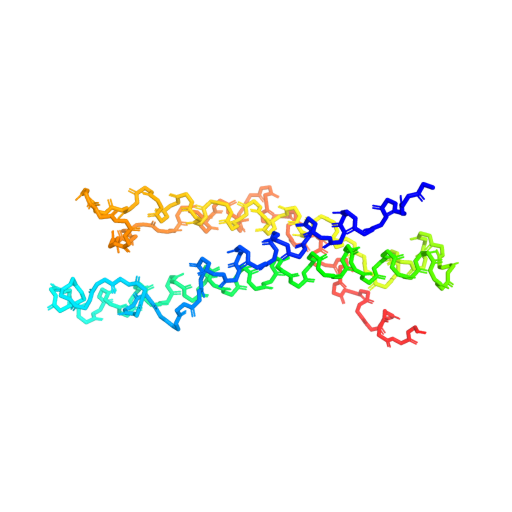9.932 1.00 97.06 100 LEU A N 1
ATOM 828 C CA . LEU A 1 100 ? -1.686 1.185 -9.338 1.00 97.06 100 LEU A CA 1
ATOM 829 C C . LEU A 1 100 ? -1.558 1.099 -7.812 1.00 97.06 100 LEU A C 1
ATOM 831 O O . LEU A 1 100 ? -2.554 1.224 -7.099 1.00 97.06 100 LEU A O 1
ATOM 835 N N . HIS A 1 101 ? -0.337 0.916 -7.312 1.00 97.62 101 HIS A N 1
ATOM 836 C CA . HIS A 1 101 ? -0.072 0.781 -5.880 1.00 97.62 101 HIS A CA 1
ATOM 837 C C . HIS A 1 101 ? -0.166 2.117 -5.132 1.00 97.62 101 HIS A C 1
ATOM 839 O O . HIS A 1 101 ? -0.670 2.177 -4.012 1.00 97.62 101 HIS A O 1
ATOM 845 N N . ARG A 1 102 ? 0.212 3.241 -5.759 1.00 96.38 102 ARG A N 1
ATOM 846 C CA . ARG A 1 102 ? -0.029 4.574 -5.177 1.00 96.38 102 ARG A CA 1
ATOM 847 C C . ARG A 1 102 ? -1.518 4.858 -5.020 1.00 96.38 102 ARG A C 1
ATOM 849 O O . ARG A 1 102 ? -1.914 5.386 -3.983 1.00 96.38 102 ARG A O 1
ATOM 856 N N . ALA A 1 103 ? -2.326 4.514 -6.022 1.00 97.75 103 ALA A N 1
ATOM 857 C CA . ALA A 1 103 ? -3.773 4.675 -5.947 1.00 97.75 103 ALA A CA 1
ATOM 858 C C . ALA A 1 103 ? -4.374 3.805 -4.832 1.00 97.75 103 ALA A C 1
ATOM 860 O O . ALA A 1 103 ? -5.186 4.297 -4.050 1.00 97.75 103 ALA A O 1
ATOM 861 N N . PHE A 1 104 ? -3.933 2.551 -4.706 1.00 98.38 104 PHE A N 1
ATOM 862 C CA . PHE A 1 104 ? -4.393 1.663 -3.639 1.00 98.38 104 PHE A CA 1
ATOM 863 C C . PHE A 1 104 ? -4.015 2.177 -2.246 1.00 98.38 104 PHE A C 1
ATOM 865 O O . PHE A 1 104 ? -4.882 2.314 -1.383 1.00 98.38 104 PHE A O 1
ATOM 872 N N . LEU A 1 105 ? -2.745 2.543 -2.043 1.00 97.38 105 LEU A N 1
ATOM 873 C CA . LEU A 1 105 ? -2.270 3.111 -0.783 1.00 97.38 105 LEU A CA 1
ATOM 874 C C . LEU A 1 105 ? -3.031 4.386 -0.405 1.00 97.38 105 LEU A C 1
ATOM 876 O O . LEU A 1 105 ? -3.349 4.581 0.765 1.00 97.38 105 LEU A O 1
ATOM 880 N N . PHE A 1 106 ? -3.339 5.243 -1.381 1.00 96.94 106 PHE A N 1
ATOM 881 C CA . PHE A 1 106 ? -4.144 6.440 -1.150 1.00 96.94 106 PHE A CA 1
ATOM 882 C C . PHE A 1 106 ? -5.534 6.085 -0.604 1.00 96.94 106 PHE A C 1
ATOM 884 O O . PHE A 1 106 ? -5.930 6.625 0.423 1.00 96.94 106 PHE A O 1
ATOM 891 N N . GLN A 1 107 ? -6.236 5.126 -1.217 1.00 98.38 107 GLN A N 1
ATOM 892 C CA . GLN A 1 107 ? -7.553 4.682 -0.738 1.00 98.38 107 GLN A CA 1
ATOM 893 C C . GLN A 1 107 ? -7.492 4.088 0.677 1.00 98.38 107 GLN A C 1
ATOM 895 O O . GLN A 1 107 ? -8.369 4.340 1.500 1.00 98.38 107 GLN A O 1
ATOM 900 N N . LEU A 1 108 ? -6.431 3.339 0.993 1.00 97.94 108 LEU A N 1
ATOM 901 C CA . LEU A 1 108 ? -6.204 2.823 2.344 1.00 97.94 108 LEU A CA 1
ATOM 902 C C . LEU A 1 108 ? -6.008 3.958 3.365 1.00 97.94 108 LEU A C 1
ATOM 904 O O . LEU A 1 108 ? -6.604 3.926 4.443 1.00 97.94 108 LEU A O 1
ATOM 908 N N . LYS A 1 109 ? -5.191 4.967 3.031 1.00 96.62 109 LYS A N 1
ATOM 909 C CA . LYS A 1 109 ? -4.950 6.142 3.886 1.00 96.62 109 LYS A CA 1
ATOM 910 C C . LYS A 1 109 ? -6.228 6.958 4.103 1.00 96.62 109 LYS A C 1
ATOM 912 O O . LYS A 1 109 ? -6.510 7.323 5.243 1.00 96.62 109 LYS A O 1
ATOM 917 N N . GLU A 1 110 ? -7.022 7.172 3.056 1.00 97.75 110 GLU A N 1
ATOM 918 C CA . GLU A 1 110 ? -8.314 7.858 3.168 1.00 97.75 110 GLU A CA 1
ATOM 919 C C . GLU A 1 110 ? -9.277 7.073 4.064 1.00 97.75 110 GLU A C 1
ATOM 921 O O . GLU A 1 110 ? -9.827 7.647 5.001 1.00 97.75 110 GLU A O 1
ATOM 926 N N . ARG A 1 111 ? -9.381 5.746 3.901 1.00 98.19 111 ARG A N 1
ATOM 927 C CA . ARG A 1 111 ? -10.214 4.915 4.785 1.00 98.19 111 ARG A CA 1
ATOM 928 C C . ARG A 1 111 ? -9.806 5.020 6.254 1.00 98.19 111 ARG A C 1
ATOM 930 O O . ARG A 1 111 ? -10.667 5.077 7.131 1.00 98.19 111 ARG A O 1
ATOM 937 N N . ARG A 1 112 ? -8.503 5.048 6.552 1.00 97.06 112 ARG A N 1
ATOM 938 C CA . ARG A 1 112 ? -8.015 5.283 7.921 1.00 97.06 112 ARG A CA 1
ATOM 939 C C . ARG A 1 112 ? -8.457 6.653 8.432 1.00 97.06 112 ARG A C 1
ATOM 941 O O . ARG A 1 112 ? -8.942 6.734 9.554 1.00 97.06 112 ARG A O 1
ATOM 948 N N . LYS A 1 113 ? -8.289 7.703 7.626 1.00 96.31 113 LYS A N 1
ATOM 949 C CA . LYS A 1 113 ? -8.654 9.078 7.987 1.00 96.31 113 LYS A CA 1
ATOM 950 C C . LYS A 1 113 ? -10.152 9.220 8.263 1.00 96.31 113 LYS A C 1
ATOM 952 O O . LYS A 1 113 ? -10.525 9.842 9.247 1.00 96.31 113 LYS A O 1
ATOM 957 N N . GLU A 1 114 ? -10.993 8.598 7.441 1.00 97.38 114 GLU A N 1
ATOM 958 C CA . GLU A 1 114 ? -12.450 8.521 7.634 1.00 97.38 114 GLU A CA 1
ATOM 959 C C . GLU A 1 114 ? -12.849 7.772 8.914 1.00 97.38 114 GLU A C 1
ATOM 961 O O . GLU A 1 114 ? -13.949 7.961 9.419 1.00 97.38 114 GLU A O 1
ATOM 966 N N . SER A 1 115 ? -11.966 6.909 9.424 1.00 97.94 115 SER A N 1
ATOM 967 C CA . SER A 1 115 ? -12.210 6.078 10.606 1.00 97.94 115 SER A CA 1
ATOM 968 C C . SER A 1 115 ? -11.646 6.677 11.901 1.00 97.94 115 SER A C 1
ATOM 970 O O . SER A 1 115 ? -11.694 5.999 12.929 1.00 97.94 115 SER A O 1
ATOM 972 N N . LEU A 1 116 ? -11.057 7.881 11.855 1.00 97.75 116 LEU A N 1
ATOM 973 C CA . LEU A 1 116 ? -10.507 8.557 13.034 1.00 97.75 116 LEU A CA 1
ATOM 974 C C . LEU A 1 116 ? -11.609 8.886 14.042 1.00 97.75 116 LEU A C 1
ATOM 976 O O . LEU A 1 116 ? -12.679 9.372 13.680 1.00 97.75 116 LEU A O 1
ATOM 980 N N . GLU A 1 117 ? -11.310 8.641 15.314 1.00 97.00 117 GLU A N 1
ATOM 981 C CA . GLU A 1 117 ? -12.159 9.054 16.426 1.00 97.00 117 GLU A CA 1
ATOM 982 C C . GLU A 1 117 ? -12.191 10.579 16.534 1.00 97.00 117 GLU A C 1
ATOM 984 O O . GLU A 1 117 ? -11.178 11.258 16.337 1.00 97.00 117 GLU A O 1
ATOM 989 N N . GLU A 1 118 ? -13.353 11.127 16.883 1.00 94.88 118 GLU A N 1
ATOM 990 C CA . GLU A 1 118 ? -13.526 12.571 17.010 1.00 94.88 118 GLU A CA 1
ATOM 991 C C . GLU A 1 118 ? -12.557 13.148 18.057 1.00 94.88 118 GLU A C 1
ATOM 993 O O . GLU A 1 118 ? -12.488 12.692 19.198 1.00 94.88 118 GLU A O 1
ATOM 998 N N . GLY A 1 119 ? -11.775 14.152 17.652 1.00 93.94 119 GLY A N 1
ATOM 999 C CA . GLY A 1 119 ? -10.768 14.780 18.509 1.00 93.94 119 GLY A CA 1
ATOM 1000 C C . GLY A 1 119 ? -9.491 13.959 18.721 1.00 93.94 119 GLY A C 1
ATOM 1001 O O . GLY A 1 119 ? -8.652 14.373 19.521 1.00 93.94 119 GLY A O 1
ATOM 1002 N N . SER A 1 120 ? -9.311 12.830 18.023 1.00 94.56 120 SER A N 1
ATOM 1003 C CA . SER A 1 120 ? -8.068 12.056 18.054 1.00 94.56 120 SER A CA 1
ATOM 1004 C C . SER A 1 120 ? -7.261 12.194 16.766 1.00 94.56 120 SER A C 1
ATOM 1006 O O . SER A 1 120 ? -7.768 12.032 15.661 1.00 94.56 120 SER A O 1
ATOM 1008 N N . GLU A 1 121 ? -5.953 12.388 16.919 1.00 91.94 121 GLU A N 1
ATOM 1009 C CA . GLU A 1 121 ? -5.002 12.401 15.801 1.00 91.94 121 GLU A CA 1
ATOM 1010 C C . GLU A 1 121 ? -4.535 10.988 15.401 1.00 91.94 121 GLU A C 1
ATOM 1012 O O . GLU A 1 121 ? -3.917 10.797 14.350 1.00 91.94 121 GLU A O 1
ATOM 1017 N N . CYS A 1 122 ? -4.777 9.980 16.248 1.00 94.50 122 CYS A N 1
ATOM 1018 C CA . CYS A 1 122 ? -4.199 8.648 16.061 1.00 94.50 122 CYS A CA 1
ATOM 1019 C C . CYS A 1 122 ? -5.133 7.474 16.348 1.00 94.50 122 CYS A C 1
ATOM 1021 O O . CYS A 1 122 ? -4.864 6.395 15.827 1.00 94.50 122 CYS A O 1
ATOM 1023 N N . ASN A 1 123 ? -6.216 7.646 17.110 1.00 97.81 123 ASN A N 1
ATOM 1024 C CA . ASN A 1 123 ? -7.151 6.565 17.414 1.00 97.81 123 ASN A CA 1
ATOM 1025 C C . ASN A 1 123 ? -8.160 6.412 16.272 1.00 97.81 123 ASN A C 1
ATOM 1027 O O . ASN A 1 123 ? -8.762 7.388 15.833 1.00 97.81 123 ASN A O 1
ATOM 1031 N N . TYR A 1 124 ? -8.335 5.186 15.783 1.00 98.06 124 TYR A N 1
ATOM 1032 C CA . TYR A 1 124 ? -9.294 4.849 14.731 1.00 98.06 124 TYR A CA 1
ATOM 1033 C C . TYR A 1 124 ? -9.636 3.364 14.763 1.00 98.06 124 TYR A C 1
ATOM 1035 O O . TYR A 1 124 ? -8.790 2.540 15.117 1.00 98.06 124 TYR A O 1
ATOM 1043 N N . ILE A 1 125 ? -10.827 3.010 14.278 1.00 98.31 125 ILE A N 1
ATOM 1044 C CA . ILE A 1 125 ? -11.220 1.623 13.998 1.00 98.31 125 ILE A CA 1
ATOM 1045 C C . ILE A 1 125 ? -11.788 1.554 12.587 1.00 98.31 125 ILE A C 1
ATOM 1047 O O . ILE A 1 125 ? -12.895 2.014 12.319 1.00 98.31 125 ILE A O 1
ATOM 1051 N N . ILE A 1 126 ? -11.059 0.914 11.671 1.00 98.50 126 ILE A N 1
ATOM 1052 C CA . ILE A 1 126 ? -11.563 0.697 10.312 1.00 98.50 126 ILE A CA 1
ATOM 1053 C C . ILE A 1 126 ? -12.649 -0.374 10.370 1.00 98.50 126 ILE A C 1
ATOM 1055 O O . ILE A 1 126 ? -12.337 -1.556 10.509 1.00 98.50 126 ILE A O 1
ATOM 1059 N N . GLN A 1 127 ? -13.921 0.010 10.264 1.00 97.69 127 GLN A N 1
ATOM 1060 C CA . GLN A 1 127 ? -15.045 -0.934 10.333 1.00 97.69 127 GLN A CA 1
ATOM 1061 C C . GLN A 1 127 ? -15.194 -1.753 9.050 1.00 97.69 127 GLN A C 1
ATOM 1063 O O . GLN A 1 127 ? -15.349 -2.971 9.102 1.00 97.69 127 GLN A O 1
ATOM 1068 N N . ASN A 1 128 ? -15.039 -1.122 7.887 1.00 96.81 128 ASN A N 1
ATOM 1069 C CA . ASN A 1 128 ? -15.077 -1.793 6.593 1.00 96.81 128 ASN A CA 1
ATOM 1070 C C . ASN A 1 128 ? -13.803 -1.489 5.802 1.00 96.81 128 ASN A C 1
ATOM 1072 O O . ASN A 1 128 ? -13.360 -0.347 5.754 1.00 96.81 128 ASN A O 1
ATOM 1076 N N . ILE A 1 129 ? -13.228 -2.514 5.182 1.00 98.06 129 ILE A N 1
ATOM 1077 C CA . ILE A 1 129 ? -12.099 -2.404 4.245 1.00 98.06 129 ILE A CA 1
ATOM 1078 C C . ILE A 1 129 ? -12.371 -3.169 2.942 1.00 98.06 129 ILE A C 1
ATOM 1080 O O . ILE A 1 129 ? -11.633 -3.040 1.969 1.00 98.06 129 ILE A O 1
ATOM 1084 N N . GLY A 1 130 ? -13.420 -3.999 2.920 1.00 98.06 130 GLY A N 1
ATOM 1085 C CA . GLY A 1 130 ? -13.664 -4.952 1.842 1.00 98.06 130 GLY A CA 1
ATOM 1086 C C . GLY A 1 130 ? -14.012 -4.275 0.524 1.00 98.06 130 GLY A C 1
ATOM 1087 O O . GLY A 1 130 ? -13.599 -4.744 -0.527 1.00 98.06 130 GLY A O 1
ATOM 1088 N N . ASP A 1 131 ? -14.705 -3.145 0.570 1.00 97.88 131 ASP A N 1
ATOM 1089 C CA . ASP A 1 131 ? -15.020 -2.324 -0.597 1.00 97.88 131 ASP A CA 1
ATOM 1090 C C . ASP A 1 131 ? -13.760 -1.762 -1.273 1.00 97.88 131 ASP A C 1
ATOM 1092 O O . ASP A 1 131 ? -13.635 -1.862 -2.494 1.00 97.88 131 ASP A O 1
ATOM 1096 N N . VAL A 1 132 ? -12.782 -1.285 -0.492 1.00 98.19 132 VAL A N 1
ATOM 1097 C CA . VAL A 1 132 ? -11.482 -0.823 -1.015 1.00 98.19 132 VAL A CA 1
ATOM 1098 C C . VAL A 1 132 ? -10.742 -1.976 -1.701 1.00 98.19 132 VAL A C 1
ATOM 1100 O O . VAL A 1 132 ? -10.208 -1.816 -2.799 1.00 98.19 132 VAL A O 1
ATOM 1103 N N . LEU A 1 133 ? -10.756 -3.167 -1.093 1.00 98.25 133 LEU A N 1
ATOM 1104 C CA . LEU A 1 133 ? -10.145 -4.366 -1.676 1.00 98.25 133 LEU A CA 1
ATOM 1105 C C . LEU A 1 133 ? -10.855 -4.805 -2.963 1.00 98.25 133 LEU A C 1
ATOM 1107 O O . LEU A 1 133 ? -10.200 -5.118 -3.956 1.00 98.25 133 LEU A O 1
ATOM 1111 N N . VAL A 1 134 ? -12.188 -4.805 -2.981 1.00 98.06 134 VAL A N 1
ATOM 1112 C CA . VAL A 1 134 ? -12.973 -5.159 -4.170 1.00 98.06 134 VAL A CA 1
ATOM 1113 C C . VAL A 1 134 ? -12.684 -4.182 -5.306 1.00 98.06 134 VAL A C 1
ATOM 1115 O O . VAL A 1 134 ? -12.417 -4.629 -6.422 1.00 98.06 134 VAL A O 1
ATOM 1118 N N . GLN A 1 135 ? -12.674 -2.875 -5.031 1.00 96.56 135 GLN A N 1
ATOM 1119 C CA . GLN A 1 135 ? -12.347 -1.846 -6.019 1.00 96.56 135 GLN A CA 1
ATOM 1120 C C . GLN A 1 135 ? -10.942 -2.035 -6.605 1.00 96.56 135 GLN A C 1
ATOM 1122 O O . GLN A 1 135 ? -10.749 -1.854 -7.809 1.00 96.56 135 GLN A O 1
ATOM 1127 N N . GLN A 1 136 ? -9.973 -2.413 -5.770 1.00 97.50 136 GLN A N 1
ATOM 1128 C CA . GLN A 1 136 ? -8.597 -2.626 -6.199 1.00 97.50 136 GLN A CA 1
ATOM 1129 C C . GLN A 1 136 ? -8.463 -3.886 -7.067 1.00 97.50 136 GLN A C 1
ATOM 1131 O O . GLN A 1 136 ? -7.931 -3.830 -8.174 1.00 97.50 136 GLN A O 1
ATOM 1136 N N . PHE A 1 137 ? -8.968 -5.029 -6.600 1.00 96.88 137 PHE A N 1
ATOM 1137 C CA . PHE A 1 137 ? -8.673 -6.337 -7.198 1.00 96.88 137 PHE A CA 1
ATOM 1138 C C . PHE A 1 137 ? -9.731 -6.852 -8.187 1.00 96.88 137 PHE A C 1
ATOM 1140 O O . PHE A 1 137 ? -9.558 -7.934 -8.752 1.00 96.88 137 PHE A O 1
ATOM 1147 N N . SER A 1 138 ? -10.796 -6.088 -8.448 1.00 95.44 138 SER A N 1
ATOM 1148 C CA . SER A 1 138 ? -11.882 -6.483 -9.359 1.00 95.44 138 SER A CA 1
ATOM 1149 C C . SER A 1 138 ? -12.024 -5.546 -10.561 1.00 95.44 138 SER A C 1
ATOM 1151 O O . SER A 1 138 ? -11.404 -4.483 -10.645 1.00 95.44 138 SER A O 1
ATOM 1153 N N . GLY A 1 139 ? -12.857 -5.953 -11.523 1.00 96.25 139 GLY A N 1
ATOM 1154 C CA . GLY A 1 139 ? -13.208 -5.141 -12.686 1.00 96.25 139 GLY A CA 1
ATOM 1155 C C . GLY A 1 139 ? -11.988 -4.687 -13.492 1.00 96.25 139 GLY A C 1
ATOM 1156 O O . GLY A 1 139 ? -11.058 -5.455 -13.744 1.00 96.25 139 GLY A O 1
ATOM 1157 N N . LYS A 1 140 ? -11.997 -3.418 -13.910 1.00 95.56 140 LYS A N 1
ATOM 1158 C CA . LYS A 1 140 ? -10.936 -2.842 -14.746 1.00 95.56 140 LYS A CA 1
ATOM 1159 C C . LYS A 1 140 ? -9.587 -2.782 -14.021 1.00 95.56 140 LYS A C 1
ATOM 1161 O O . LYS A 1 140 ? -8.576 -3.131 -14.625 1.00 95.56 140 LYS A O 1
ATOM 1166 N N . THR A 1 141 ? -9.565 -2.379 -12.749 1.00 95.12 141 THR A N 1
ATOM 1167 C CA . THR A 1 141 ? -8.327 -2.258 -11.959 1.00 95.12 141 THR A CA 1
ATOM 1168 C C . THR A 1 141 ? -7.682 -3.621 -11.733 1.00 95.12 141 THR A C 1
ATOM 1170 O O . THR A 1 141 ? -6.495 -3.786 -12.009 1.00 95.12 141 THR A O 1
ATOM 1173 N N . GLY A 1 142 ? -8.476 -4.628 -11.350 1.00 95.25 142 GLY A N 1
ATOM 1174 C CA . GLY A 1 142 ? -7.997 -6.001 -11.183 1.00 95.25 142 GLY A CA 1
ATOM 1175 C C . GLY A 1 142 ? -7.425 -6.594 -12.472 1.00 95.25 142 GLY A C 1
ATOM 1176 O O . GLY A 1 142 ? -6.365 -7.220 -12.451 1.00 95.25 142 GLY A O 1
ATOM 1177 N N . ASN A 1 143 ? -8.078 -6.352 -13.613 1.00 96.38 143 ASN A N 1
ATOM 1178 C CA . ASN A 1 143 ? -7.568 -6.787 -14.914 1.00 96.38 143 ASN A CA 1
ATOM 1179 C C . ASN A 1 143 ? -6.258 -6.073 -15.289 1.00 96.38 143 ASN A C 1
ATOM 1181 O O . ASN A 1 143 ? -5.324 -6.745 -15.722 1.00 96.38 143 ASN A O 1
ATOM 1185 N N . LYS A 1 144 ? -6.149 -4.755 -15.047 1.00 95.62 144 LYS A N 1
ATOM 1186 C CA . LYS A 1 144 ? -4.898 -4.002 -15.261 1.00 95.62 144 LYS A CA 1
ATOM 1187 C C . LYS A 1 144 ? -3.775 -4.546 -14.370 1.00 95.62 144 LYS A C 1
ATOM 1189 O O . LYS A 1 144 ? -2.671 -4.748 -14.857 1.00 95.62 144 LYS A O 1
ATOM 1194 N N . MET A 1 145 ? -4.044 -4.859 -13.099 1.00 94.88 145 MET A N 1
ATOM 1195 C CA . MET A 1 145 ? -3.043 -5.491 -12.228 1.00 94.88 145 MET A CA 1
ATOM 1196 C C . MET A 1 145 ? -2.551 -6.825 -12.788 1.00 94.88 145 MET A C 1
ATOM 1198 O O . MET A 1 145 ? -1.343 -7.026 -12.866 1.00 94.88 145 MET A O 1
ATOM 1202 N N . LYS A 1 146 ? -3.457 -7.714 -13.217 1.00 93.50 146 LYS A N 1
ATOM 1203 C CA . LYS A 1 146 ? -3.077 -9.008 -13.811 1.00 93.50 146 LYS A CA 1
ATOM 1204 C C . LYS A 1 146 ? -2.205 -8.838 -15.050 1.00 93.50 146 LYS A C 1
ATOM 1206 O O . LYS A 1 146 ? -1.202 -9.527 -15.178 1.00 93.50 146 LYS A O 1
ATOM 1211 N N . GLU A 1 147 ? -2.577 -7.924 -15.941 1.00 95.44 147 GLU A N 1
ATOM 1212 C CA . GLU A 1 147 ? -1.814 -7.627 -17.154 1.00 95.44 147 GLU A CA 1
ATOM 1213 C C . GLU A 1 147 ? -0.395 -7.145 -16.818 1.00 95.44 147 GLU A C 1
ATOM 1215 O O . GLU A 1 147 ? 0.587 -7.717 -17.291 1.00 95.44 147 GLU A O 1
ATOM 1220 N N . LYS A 1 148 ? -0.277 -6.131 -15.952 1.00 93.50 148 LYS A N 1
ATOM 1221 C CA . LYS A 1 148 ? 1.012 -5.504 -15.624 1.00 93.50 148 LYS A CA 1
ATOM 1222 C C . LYS A 1 148 ? 1.923 -6.430 -14.830 1.00 93.50 148 LYS A C 1
ATOM 1224 O O . LYS A 1 148 ? 3.104 -6.534 -15.152 1.00 93.50 148 LYS A O 1
ATOM 1229 N N . TYR A 1 149 ? 1.380 -7.161 -13.858 1.00 92.62 149 TYR A N 1
ATOM 1230 C CA . TYR A 1 149 ? 2.143 -8.197 -13.165 1.00 92.62 149 TYR A CA 1
ATOM 1231 C C . TYR A 1 149 ? 2.504 -9.366 -14.082 1.00 92.62 149 TYR A C 1
ATOM 1233 O O . TYR A 1 149 ? 3.593 -9.909 -13.942 1.00 92.62 149 TYR A O 1
ATOM 1241 N N . GLY A 1 150 ? 1.651 -9.722 -15.047 1.00 91.12 150 GLY A N 1
ATOM 1242 C CA . GLY A 1 150 ? 1.965 -10.731 -16.057 1.00 91.12 150 GLY A CA 1
ATOM 1243 C C . GLY A 1 150 ? 3.235 -10.383 -16.832 1.00 91.12 150 GLY A C 1
ATOM 1244 O O . GLY A 1 150 ? 4.147 -11.202 -16.894 1.00 91.12 150 GLY A O 1
ATOM 1245 N N . ILE A 1 151 ? 3.325 -9.147 -17.333 1.00 89.19 151 ILE A N 1
ATOM 1246 C CA . ILE A 1 151 ? 4.493 -8.637 -18.071 1.00 89.19 151 ILE A CA 1
ATOM 1247 C C . ILE A 1 151 ? 5.727 -8.519 -17.162 1.00 89.19 151 ILE A C 1
ATOM 1249 O O . ILE A 1 151 ? 6.834 -8.901 -17.554 1.00 89.19 151 ILE A O 1
ATOM 1253 N N . TYR A 1 152 ? 5.542 -8.006 -15.941 1.00 85.88 152 TYR A N 1
ATOM 1254 C CA . TYR A 1 152 ? 6.629 -7.834 -14.978 1.00 85.88 152 TYR A CA 1
ATOM 1255 C C . TYR A 1 152 ? 7.248 -9.182 -14.584 1.00 85.88 152 TYR A C 1
ATOM 1257 O O . TYR A 1 152 ? 8.463 -9.361 -14.632 1.00 85.88 152 TYR A O 1
ATOM 1265 N N . CYS A 1 153 ? 6.410 -10.157 -14.227 1.00 87.00 153 CYS A N 1
ATOM 1266 C CA . CYS A 1 153 ? 6.858 -11.461 -13.753 1.00 87.00 153 CYS A CA 1
ATOM 1267 C C . CYS A 1 153 ? 7.407 -12.344 -14.877 1.00 87.00 153 CYS A C 1
ATOM 1269 O O . CYS A 1 153 ? 8.382 -13.055 -14.642 1.00 87.00 153 CYS A O 1
ATOM 1271 N N . SER A 1 154 ? 6.839 -12.296 -16.089 1.00 85.50 154 SER A N 1
ATOM 1272 C CA . SER A 1 154 ? 7.354 -13.085 -17.220 1.00 85.50 154 SER A CA 1
ATOM 1273 C C . SER A 1 154 ? 8.767 -12.678 -17.624 1.00 85.50 154 SER A C 1
ATOM 1275 O O . SER A 1 154 ? 9.529 -13.500 -18.111 1.00 85.50 154 SER A O 1
ATOM 1277 N N . SER A 1 155 ? 9.113 -11.412 -17.402 1.00 79.62 155 SER A N 1
ATOM 1278 C CA . SER A 1 155 ? 10.415 -10.843 -17.751 1.00 79.62 155 SER A CA 1
ATOM 1279 C C . SER A 1 155 ? 11.445 -10.973 -16.621 1.00 79.62 155 SER A C 1
ATOM 1281 O O . SER A 1 155 ? 12.581 -10.532 -16.774 1.00 79.62 155 SER A O 1
ATOM 1283 N N . HIS A 1 156 ? 11.070 -11.550 -15.470 1.00 77.19 156 HIS A N 1
ATOM 1284 C CA . HIS A 1 156 ? 11.912 -11.545 -14.272 1.00 77.19 156 HIS A CA 1
ATOM 1285 C C . HIS A 1 156 ? 13.217 -12.331 -14.453 1.00 77.19 156 HIS A C 1
ATOM 1287 O O . HIS A 1 156 ? 14.274 -11.837 -14.072 1.00 77.19 156 HIS A O 1
ATOM 1293 N N . SER A 1 157 ? 13.163 -13.528 -15.052 1.00 69.00 157 SER A N 1
ATOM 1294 C CA . SER A 1 157 ? 14.365 -14.330 -15.331 1.00 69.00 157 SER A CA 1
ATOM 1295 C C . SER A 1 157 ? 15.353 -13.572 -16.211 1.00 69.00 157 SER A C 1
ATOM 1297 O O . SER A 1 157 ? 16.550 -13.557 -15.934 1.00 69.00 157 SER A O 1
ATOM 1299 N N . ASP A 1 158 ? 14.827 -12.897 -17.229 1.00 74.00 158 ASP A N 1
ATOM 1300 C CA . ASP A 1 158 ? 15.620 -12.199 -18.231 1.00 74.00 158 ASP A CA 1
ATOM 1301 C C . ASP A 1 158 ? 16.250 -10.936 -17.643 1.00 74.00 158 ASP A C 1
ATOM 1303 O O . ASP A 1 158 ? 17.422 -10.670 -17.899 1.00 74.00 158 ASP A O 1
ATOM 1307 N N . ALA A 1 159 ? 15.504 -10.201 -16.813 1.00 75.06 159 ALA A N 1
ATOM 1308 C CA . ALA A 1 159 ? 15.986 -9.018 -16.107 1.00 75.06 159 ALA A CA 1
ATOM 1309 C C . ALA A 1 159 ? 17.076 -9.346 -15.075 1.00 75.06 159 ALA A C 1
ATOM 1311 O O . ALA A 1 159 ? 18.025 -8.586 -14.930 1.00 75.06 159 ALA A O 1
ATOM 1312 N N . VAL A 1 160 ? 16.962 -10.474 -14.364 1.00 71.25 160 VAL A N 1
ATOM 1313 C CA . VAL A 1 160 ? 17.968 -10.901 -13.371 1.00 71.25 160 VAL A CA 1
ATOM 1314 C C . VAL A 1 160 ? 19.237 -11.449 -14.035 1.00 71.25 160 VAL A C 1
ATOM 1316 O O . VAL A 1 160 ? 20.307 -11.407 -13.436 1.00 71.25 160 VAL A O 1
ATOM 1319 N N . SER A 1 161 ? 19.131 -11.963 -15.264 1.00 71.38 161 SER A N 1
ATOM 1320 C CA 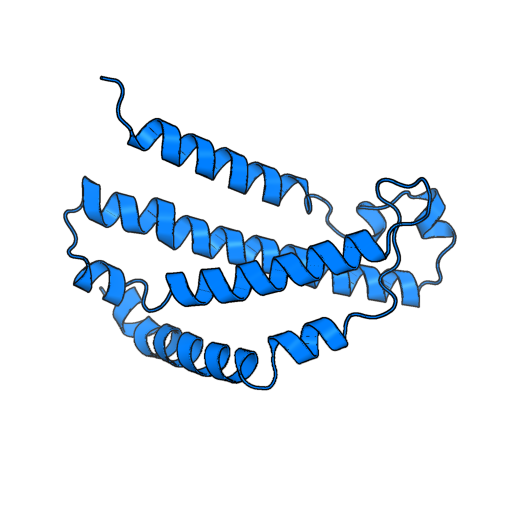. SER A 1 161 ? 20.265 -12.501 -16.030 1.00 71.38 161 SER A CA 1
ATOM 1321 C C . SER A 1 161 ? 21.048 -11.466 -16.850 1.00 71.38 161 SER A C 1
ATOM 1323 O O . SER A 1 161 ? 22.036 -11.840 -17.483 1.00 71.38 161 SER A O 1
ATOM 1325 N N . TYR A 1 162 ? 20.575 -10.216 -16.886 1.00 65.44 162 TYR A N 1
ATOM 1326 C CA . TYR A 1 162 ? 21.153 -9.113 -17.660 1.00 65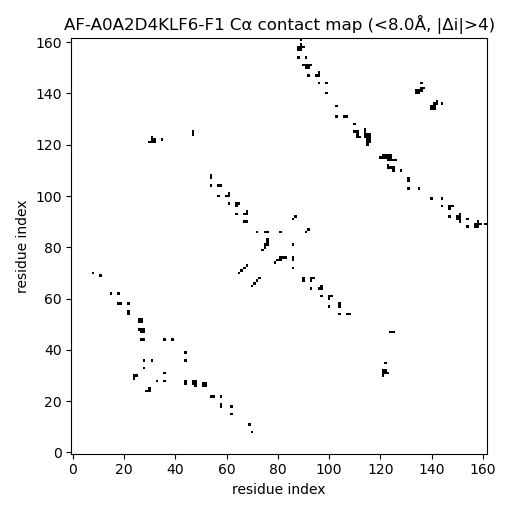.44 162 TYR A CA 1
ATOM 1327 C C . TYR A 1 162 ? 22.340 -8.476 -16.932 1.00 65.44 162 TYR A C 1
ATOM 1329 O O . TYR A 1 162 ? 23.388 -8.291 -17.590 1.00 65.44 162 TYR A O 1
#

Organism: NCBI:txid1970185

Solvent-accessible surface area (backbone atoms only — not comparable to full-atom values): 9045 Å² total; per-residue (Å²): 129,86,64,71,65,60,59,54,52,50,50,50,50,52,53,54,51,50,59,48,61,77,53,63,50,94,36,37,72,65,56,30,53,66,76,59,50,73,74,52,54,73,68,55,52,55,53,44,29,54,54,40,48,52,54,40,52,46,51,52,49,40,49,51,45,48,42,50,53,67,47,51,46,43,45,37,41,75,75,67,64,46,50,73,67,56,47,41,52,61,48,40,56,47,70,60,51,40,52,54,46,49,54,50,47,48,54,52,52,49,50,49,62,76,25,41,41,92,96,42,96,56,39,60,62,74,85,77,61,63,67,62,51,48,59,50,64,34,71,71,49,21,51,50,50,52,55,46,49,49,57,35,59,73,39,42,68,61,33,76,72,106